Protein AF-E6MPJ9-F1 (afdb_monomer_lite)

Organism: NCBI:txid888832

Secondary structure (DSSP, 8-state):
--------SEEEETTEEEE-S-TTPPPEEGGGEEEEEEE--TT-SSEEEEEEEETTS-EEEEEEEGGGHHHHHHHHHHHHHTT--S-EEE---

Radius of gyration: 13.08 Å; chains: 1; bounding box: 35×32×34 Å

Foldseek 3Di:
DDDPPPDAQWDDDQQWIGGDQDPPDDIDGLVQFAEKEWEDDPPNVAWIWIWTAGVVGDTDITIHGNVPVVVVVVVVVSSVVNPRPHYHYYDYD

pLDDT: mean 83.07, std 16.5, range [31.47, 97.0]

Sequence (93 aa):
MLHNMKYGEFRTIPGVLIVHSFPKYKPILIHEITKVEYSIPPRSFGAFWFSIYTSNGNVVKFSIDLHKTAERERLERELRMNGYEGPFQYIPR

Structure (mmCIF, N/CA/C/O backbone):
data_AF-E6MPJ9-F1
#
_entry.id   AF-E6MPJ9-F1
#
loop_
_atom_site.group_PDB
_atom_site.id
_atom_site.type_symbol
_atom_site.label_atom_id
_atom_site.label_alt_id
_atom_site.label_comp_id
_atom_site.label_asym_id
_atom_site.label_entity_id
_atom_site.label_seq_id
_atom_site.pdbx_PDB_ins_code
_atom_site.Cartn_x
_atom_site.Cartn_y
_atom_site.Cartn_z
_atom_site.occupancy
_atom_site.B_iso_or_equiv
_atom_site.auth_seq_id
_atom_site.auth_comp_id
_atom_site.auth_asym_id
_atom_site.auth_atom_id
_atom_site.pdbx_PDB_model_num
ATOM 1 N N . MET A 1 1 ? 20.639 25.521 4.108 1.00 33.75 1 MET A N 1
ATOM 2 C CA . MET A 1 1 ? 20.832 24.186 3.503 1.00 33.75 1 MET A CA 1
ATOM 3 C C . MET A 1 1 ? 20.163 23.171 4.416 1.00 33.75 1 MET A C 1
ATOM 5 O O . MET A 1 1 ? 20.765 22.750 5.392 1.00 33.75 1 MET A O 1
ATOM 9 N N . LEU A 1 2 ? 18.875 22.898 4.198 1.00 32.34 2 LEU A N 1
ATOM 10 C CA . LEU A 1 2 ? 18.103 21.982 5.040 1.00 32.34 2 LEU A CA 1
ATOM 11 C C . LEU A 1 2 ? 18.230 20.558 4.500 1.00 32.34 2 LEU A C 1
ATOM 13 O O . LEU A 1 2 ? 18.176 20.328 3.296 1.00 32.34 2 LEU A O 1
ATOM 17 N N . HIS A 1 3 ? 18.479 19.658 5.441 1.00 31.47 3 HIS A N 1
ATOM 18 C CA . HIS A 1 3 ? 18.872 18.268 5.297 1.00 31.47 3 HIS A CA 1
ATOM 19 C C . HIS A 1 3 ? 18.240 17.505 4.130 1.00 31.47 3 HIS A C 1
ATOM 21 O O . HIS A 1 3 ? 17.031 17.312 4.036 1.00 31.47 3 HIS A O 1
ATOM 27 N N . ASN A 1 4 ? 19.148 16.957 3.330 1.00 35.91 4 ASN A N 1
ATOM 28 C CA . ASN A 1 4 ? 18.964 15.948 2.303 1.00 35.91 4 ASN A CA 1
ATOM 29 C C . ASN A 1 4 ? 18.630 14.579 2.946 1.00 35.91 4 ASN A C 1
ATOM 31 O O . ASN A 1 4 ? 19.362 13.603 2.788 1.00 35.91 4 ASN A O 1
ATOM 35 N N . MET A 1 5 ? 17.562 14.505 3.748 1.00 37.91 5 MET A N 1
ATOM 36 C CA . MET A 1 5 ? 17.017 13.221 4.183 1.00 37.91 5 MET A CA 1
ATOM 37 C C . MET A 1 5 ? 16.263 12.627 2.996 1.00 37.91 5 MET A C 1
ATOM 39 O O . MET A 1 5 ? 15.178 13.084 2.646 1.00 37.91 5 MET A O 1
ATOM 43 N N . LYS A 1 6 ? 16.873 11.617 2.365 1.00 41.56 6 LYS A N 1
ATOM 44 C CA . LYS A 1 6 ? 16.213 10.647 1.483 1.00 41.56 6 LYS A CA 1
ATOM 45 C C . LYS A 1 6 ? 15.037 10.017 2.239 1.00 41.56 6 LYS A C 1
ATOM 47 O O . LYS A 1 6 ? 15.173 8.941 2.813 1.00 41.56 6 LYS A O 1
ATOM 52 N N . TYR A 1 7 ? 13.892 10.681 2.284 1.00 47.03 7 TYR A N 1
ATOM 53 C CA . TYR A 1 7 ? 12.652 10.000 2.612 1.00 47.03 7 TYR A CA 1
ATOM 54 C C . TYR A 1 7 ? 12.328 9.128 1.399 1.00 47.03 7 TYR A C 1
ATOM 56 O O . TYR A 1 7 ? 12.357 9.609 0.264 1.00 47.03 7 TYR A O 1
ATOM 64 N N . GLY A 1 8 ? 12.131 7.826 1.616 1.00 59.50 8 GLY A N 1
ATOM 65 C CA . GLY A 1 8 ? 11.601 6.947 0.577 1.00 59.50 8 GLY A CA 1
ATOM 66 C C . GLY A 1 8 ? 10.264 7.483 0.055 1.00 59.50 8 GLY A C 1
ATOM 67 O O . GLY A 1 8 ? 9.715 8.453 0.568 1.00 59.50 8 GLY A O 1
ATOM 68 N N . GLU A 1 9 ? 9.696 6.836 -0.956 1.00 76.19 9 GLU A N 1
ATOM 69 C CA . GLU A 1 9 ? 8.397 7.231 -1.541 1.00 76.19 9 GLU A CA 1
ATOM 70 C C . GLU A 1 9 ? 7.253 7.244 -0.500 1.00 76.19 9 GLU A C 1
ATOM 72 O O . GLU A 1 9 ? 6.202 7.855 -0.698 1.00 76.19 9 GLU A O 1
ATOM 77 N N . PHE A 1 10 ? 7.476 6.593 0.644 1.00 86.31 10 PHE A N 1
ATOM 78 C CA . PHE A 1 10 ? 6.626 6.577 1.824 1.00 86.31 10 PHE A CA 1
ATOM 79 C C . PHE A 1 10 ? 7.473 6.422 3.101 1.00 86.31 10 PHE A C 1
ATOM 81 O O . PHE A 1 10 ? 8.647 6.043 3.055 1.00 86.31 10 PHE A O 1
ATOM 88 N N . ARG A 1 11 ? 6.843 6.663 4.249 1.00 86.56 11 ARG A N 1
ATOM 89 C CA . ARG A 1 11 ? 7.337 6.368 5.592 1.00 86.56 11 ARG A CA 1
ATOM 90 C C . ARG A 1 11 ? 6.214 5.734 6.402 1.00 86.56 11 ARG A C 1
ATOM 92 O O . ARG A 1 11 ? 5.104 6.261 6.421 1.00 86.56 11 ARG A O 1
ATOM 99 N N . THR A 1 12 ? 6.526 4.677 7.138 1.00 86.00 12 THR A N 1
ATOM 100 C CA . THR A 1 12 ?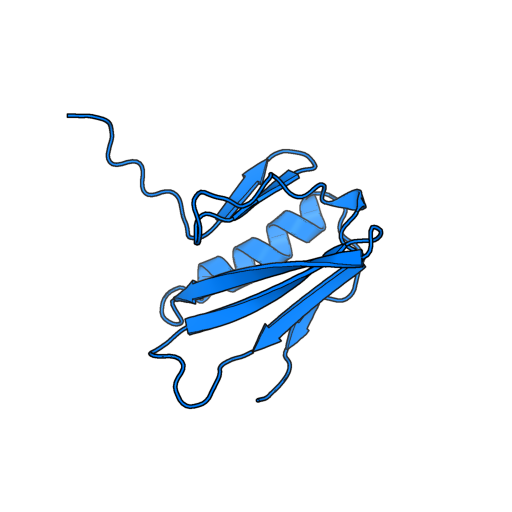 5.616 4.116 8.141 1.00 86.00 12 THR A CA 1
ATOM 101 C C . THR A 1 12 ? 6.109 4.499 9.535 1.00 86.00 12 THR A C 1
ATOM 103 O O . THR A 1 12 ? 7.304 4.442 9.829 1.00 86.00 12 THR A O 1
ATOM 106 N N . ILE A 1 13 ? 5.197 4.946 10.389 1.00 86.44 13 ILE A N 1
ATOM 107 C CA . ILE A 1 13 ? 5.397 5.110 11.836 1.00 86.44 13 ILE A CA 1
ATOM 108 C C . ILE A 1 13 ? 4.314 4.282 12.546 1.00 86.44 13 ILE A C 1
ATOM 110 O O . ILE A 1 13 ? 3.350 3.899 11.881 1.00 86.44 13 ILE A O 1
ATOM 114 N N . PRO A 1 14 ? 4.432 3.984 13.854 1.00 88.38 14 PRO A N 1
ATOM 115 C CA . PRO A 1 14 ? 3.455 3.149 14.551 1.00 88.38 14 PRO A CA 1
ATOM 116 C C . PRO A 1 14 ? 2.003 3.564 14.269 1.00 88.38 14 PRO A C 1
ATOM 118 O O . PRO A 1 14 ? 1.590 4.671 14.609 1.00 88.38 14 PRO A O 1
ATOM 121 N N . GLY A 1 15 ? 1.258 2.683 13.594 1.00 88.25 15 GLY A N 1
ATOM 122 C CA . GLY A 1 15 ? -0.155 2.873 13.243 1.00 88.25 15 GLY A CA 1
ATOM 123 C C . GLY A 1 15 ? -0.456 3.838 12.086 1.00 88.25 15 GLY A C 1
ATOM 124 O O . GLY A 1 15 ? -1.631 4.035 11.770 1.00 88.25 15 GLY A O 1
ATOM 125 N N . VAL A 1 16 ? 0.551 4.428 11.431 1.00 91.81 16 VAL A N 1
ATOM 126 C CA . VAL A 1 16 ? 0.355 5.461 10.399 1.00 91.81 16 VAL A CA 1
ATOM 127 C C . VAL A 1 16 ? 1.273 5.262 9.190 1.00 91.81 16 VAL A C 1
ATOM 129 O O . VAL A 1 16 ? 2.488 5.116 9.320 1.00 91.81 16 VAL A O 1
ATOM 132 N N . LEU A 1 17 ? 0.691 5.352 7.995 1.00 90.94 17 LEU A N 1
ATOM 133 C CA . LEU A 1 17 ? 1.393 5.422 6.716 1.00 90.94 17 LEU A CA 1
ATOM 134 C C . LEU A 1 17 ? 1.408 6.871 6.203 1.00 90.94 17 LEU A C 1
ATOM 136 O O . LEU A 1 17 ? 0.370 7.519 6.085 1.00 90.94 17 LEU A O 1
ATOM 140 N N . ILE A 1 18 ? 2.587 7.375 5.850 1.00 88.50 18 ILE A N 1
ATOM 141 C CA . ILE A 1 18 ? 2.791 8.690 5.236 1.00 88.50 18 ILE A CA 1
ATOM 142 C C . ILE A 1 18 ? 3.347 8.461 3.834 1.00 88.50 18 ILE A C 1
ATOM 144 O O . ILE A 1 18 ? 4.414 7.876 3.684 1.00 88.50 18 ILE A O 1
ATOM 148 N N . VAL A 1 19 ? 2.650 8.926 2.799 1.00 85.50 19 VAL A N 1
ATOM 149 C CA . VAL A 1 19 ? 3.101 8.805 1.403 1.00 85.50 19 VAL A CA 1
ATOM 150 C C . VAL A 1 19 ? 3.639 10.147 0.912 1.00 85.50 19 VAL A C 1
ATOM 152 O O . VAL A 1 19 ? 3.012 11.184 1.120 1.00 85.50 19 VAL A O 1
ATOM 155 N N . HIS A 1 20 ? 4.812 10.147 0.280 1.00 74.62 20 HIS A N 1
ATOM 156 C CA . HIS A 1 20 ? 5.541 11.371 -0.073 1.00 74.62 20 HIS A C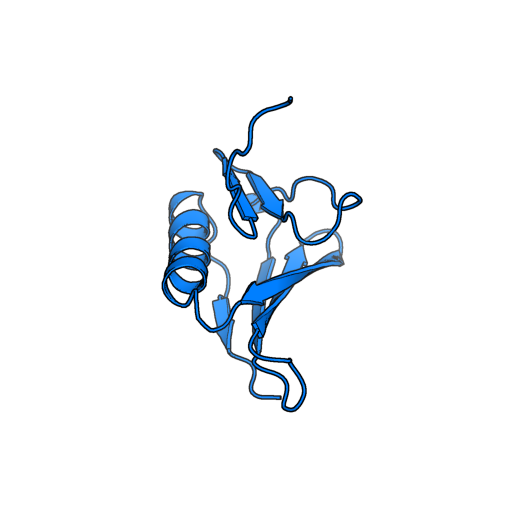A 1
ATOM 157 C C . HIS A 1 20 ? 5.296 11.849 -1.507 1.00 74.62 20 HIS A C 1
ATOM 159 O O . HIS A 1 20 ? 5.684 12.966 -1.842 1.00 74.62 20 HIS A O 1
ATOM 165 N N . SER A 1 21 ? 4.611 11.061 -2.343 1.00 61.59 21 SER A N 1
ATOM 166 C CA . SER A 1 21 ? 4.418 11.402 -3.758 1.00 61.59 21 SER A CA 1
ATOM 167 C C . SER A 1 21 ? 3.620 12.695 -3.984 1.00 61.59 21 SER A C 1
ATOM 169 O O . SER A 1 21 ? 3.710 13.265 -5.066 1.00 61.59 21 SER A O 1
ATOM 171 N N . PHE A 1 22 ? 2.868 13.197 -2.990 1.00 56.25 22 PHE A N 1
ATOM 172 C CA . PHE A 1 22 ? 2.208 14.502 -3.087 1.00 56.25 22 PHE A CA 1
ATOM 173 C C . PHE A 1 22 ? 2.152 15.231 -1.733 1.00 56.25 22 PHE A C 1
ATOM 175 O O . PHE A 1 22 ? 1.632 14.673 -0.766 1.00 56.25 22 PHE A O 1
ATOM 182 N N . PRO A 1 23 ? 2.553 16.517 -1.660 1.00 52.91 23 PRO A N 1
ATOM 183 C CA . PRO A 1 23 ? 2.587 17.297 -0.414 1.00 52.91 23 PRO A CA 1
ATOM 184 C C . PRO A 1 23 ? 1.208 17.559 0.222 1.00 52.91 23 PRO A C 1
ATOM 186 O O . PRO A 1 23 ? 1.128 18.149 1.293 1.00 52.91 23 PRO A O 1
ATOM 189 N N . LYS A 1 24 ? 0.112 17.144 -0.429 1.00 58.75 24 LYS A N 1
ATOM 190 C CA . LYS A 1 24 ? -1.269 17.331 0.042 1.00 58.75 24 LYS A CA 1
ATOM 191 C C . LYS A 1 24 ? -1.859 16.126 0.778 1.00 58.75 24 LYS A C 1
ATOM 193 O O . LYS A 1 24 ? -2.938 16.275 1.352 1.00 58.75 24 LYS A O 1
ATOM 198 N N . TYR A 1 25 ? -1.231 14.948 0.748 1.00 64.94 25 TYR A N 1
ATOM 199 C CA . TYR A 1 25 ? -1.846 13.777 1.374 1.00 64.94 25 TYR A CA 1
ATOM 200 C C . TYR A 1 25 ? -1.652 13.782 2.885 1.00 64.94 25 TYR A C 1
ATOM 202 O O . TYR A 1 25 ? -0.544 13.911 3.403 1.00 64.94 25 TYR A O 1
ATOM 210 N N . LYS A 1 26 ? -2.778 13.653 3.589 1.00 71.88 26 LYS A N 1
ATOM 211 C CA . LYS A 1 26 ? -2.801 13.475 5.036 1.00 71.88 26 LYS A CA 1
ATOM 212 C C . LYS A 1 26 ? -2.228 12.097 5.393 1.00 71.88 26 LYS A C 1
ATOM 214 O O . LYS A 1 26 ? -2.336 11.176 4.580 1.00 71.88 26 LYS A O 1
ATOM 219 N N . PRO A 1 27 ? -1.652 11.943 6.595 1.00 87.69 27 PRO A N 1
ATOM 220 C CA . PRO A 1 27 ? -1.277 10.632 7.104 1.00 87.69 27 PRO A CA 1
ATOM 221 C C . PRO A 1 27 ? -2.474 9.671 7.075 1.00 87.69 27 PRO A C 1
ATOM 223 O O . PRO A 1 27 ? -3.595 10.070 7.393 1.00 87.69 27 PRO A O 1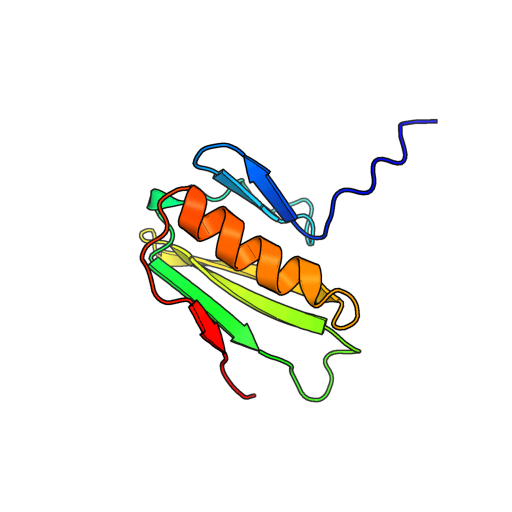
ATOM 226 N N . ILE A 1 28 ? -2.232 8.424 6.677 1.00 90.88 28 ILE A N 1
ATOM 227 C CA . ILE A 1 28 ? -3.239 7.365 6.578 1.00 90.88 28 ILE A CA 1
ATOM 228 C C . ILE A 1 28 ? -3.137 6.508 7.834 1.00 90.88 28 ILE A C 1
ATOM 230 O O . ILE A 1 28 ? -2.076 5.952 8.118 1.00 90.88 28 ILE A O 1
ATOM 234 N N . LEU A 1 29 ? -4.233 6.377 8.575 1.00 93.38 29 LEU A N 1
ATOM 235 C CA . LEU A 1 29 ? -4.301 5.462 9.708 1.00 93.38 29 LEU A CA 1
ATOM 236 C C . LEU A 1 29 ? -4.328 4.021 9.191 1.00 93.38 29 LEU A C 1
ATOM 238 O O . LEU A 1 29 ? -5.184 3.657 8.388 1.00 93.38 29 LEU A O 1
ATOM 242 N N . ILE A 1 30 ? -3.390 3.190 9.641 1.00 94.50 30 ILE A N 1
ATOM 243 C CA . ILE A 1 30 ? -3.216 1.831 9.105 1.00 94.50 30 ILE A CA 1
ATOM 244 C C . ILE A 1 30 ? -4.433 0.952 9.407 1.00 94.50 30 ILE A C 1
ATOM 246 O O . ILE A 1 30 ? -4.862 0.193 8.543 1.00 94.50 30 ILE A O 1
ATOM 250 N N . HIS A 1 31 ? -5.050 1.118 10.579 1.00 94.12 31 HIS A N 1
ATOM 251 C CA . HIS A 1 31 ? -6.275 0.402 10.950 1.00 94.12 31 HIS A CA 1
ATOM 252 C C . HIS A 1 31 ? -7.502 0.806 10.112 1.00 94.12 31 HIS A C 1
ATOM 254 O O . HIS A 1 31 ? -8.522 0.122 10.149 1.00 94.12 31 HIS A O 1
ATOM 260 N N . GLU A 1 32 ? -7.437 1.921 9.377 1.00 95.00 32 GLU A N 1
ATOM 261 C CA . GLU A 1 32 ? -8.486 2.313 8.434 1.00 95.00 32 GLU A CA 1
ATOM 262 C C . GLU A 1 32 ? -8.266 1.713 7.046 1.00 95.00 32 GLU A C 1
ATOM 264 O O . GLU A 1 32 ? -9.187 1.751 6.232 1.00 95.00 32 GLU A O 1
ATOM 269 N N . ILE A 1 33 ? -7.081 1.172 6.743 1.00 96.25 33 ILE A N 1
ATOM 270 C CA . ILE A 1 33 ? -6.791 0.592 5.431 1.00 96.25 33 ILE A CA 1
ATOM 271 C C . ILE A 1 33 ? -7.591 -0.700 5.275 1.00 96.25 33 ILE A C 1
ATOM 273 O O . ILE A 1 33 ? -7.429 -1.653 6.032 1.00 96.25 33 ILE A O 1
ATOM 277 N N . THR A 1 34 ? -8.428 -0.754 4.244 1.00 96.88 34 THR A N 1
ATOM 278 C CA . THR A 1 34 ? -9.249 -1.926 3.921 1.00 96.88 34 THR A CA 1
ATOM 279 C C . THR A 1 34 ? -8.605 -2.784 2.842 1.00 96.88 34 THR A C 1
ATOM 281 O O . THR A 1 34 ? -8.651 -4.010 2.914 1.00 96.88 34 THR A O 1
ATOM 284 N N . LYS A 1 35 ? -7.957 -2.162 1.851 1.00 96.75 35 LYS A N 1
ATOM 285 C CA . LYS A 1 35 ? -7.338 -2.845 0.708 1.00 96.75 35 LYS A CA 1
ATOM 286 C C . LYS A 1 35 ? -6.159 -2.043 0.165 1.00 96.75 35 LYS A C 1
ATOM 288 O O . LYS A 1 35 ? -6.239 -0.818 0.061 1.00 96.75 35 LYS A O 1
ATOM 293 N N . VAL A 1 36 ? -5.113 -2.743 -0.255 1.00 96.81 36 VAL A N 1
ATOM 294 C CA . VAL A 1 36 ? -4.014 -2.184 -1.041 1.00 96.81 36 VAL A CA 1
ATOM 295 C C . VAL A 1 36 ? -3.960 -2.883 -2.390 1.00 96.81 36 VAL A C 1
ATOM 297 O O . VAL A 1 36 ? -3.826 -4.102 -2.473 1.00 96.81 36 VAL A O 1
ATOM 300 N N . GLU A 1 37 ? -4.040 -2.102 -3.458 1.00 97.00 37 GLU A N 1
ATOM 301 C CA . GLU A 1 37 ? -3.820 -2.585 -4.819 1.00 97.00 37 GLU A CA 1
ATOM 302 C C . GLU A 1 37 ? -2.588 -1.920 -5.408 1.00 97.00 37 GLU A C 1
ATOM 304 O O . GLU A 1 37 ? -2.359 -0.728 -5.187 1.00 97.00 37 GLU A O 1
ATOM 309 N N . TYR A 1 38 ? -1.824 -2.667 -6.200 1.00 94.19 38 TYR A N 1
ATOM 310 C CA . TYR A 1 38 ? -0.728 -2.108 -6.975 1.00 94.19 38 TYR A CA 1
ATOM 311 C C . TYR A 1 38 ? -0.676 -2.654 -8.398 1.00 94.19 38 TYR A C 1
ATOM 313 O O . TYR A 1 38 ? -1.121 -3.762 -8.668 1.00 94.19 38 TYR A O 1
ATOM 321 N N . SER A 1 39 ? -0.153 -1.862 -9.330 1.00 93.31 39 SER A N 1
ATOM 322 C CA . SER A 1 39 ? -0.080 -2.207 -10.756 1.00 93.31 39 SER A CA 1
ATOM 323 C C . SER A 1 39 ? 1.170 -1.620 -11.406 1.00 93.31 39 SER A C 1
ATOM 325 O O . SER A 1 39 ? 1.787 -0.709 -10.851 1.00 93.31 39 SER A O 1
ATOM 327 N N . ILE A 1 40 ? 1.532 -2.115 -12.590 1.00 90.31 40 ILE A N 1
ATOM 328 C CA . ILE A 1 40 ? 2.582 -1.535 -13.437 1.00 90.31 40 ILE A CA 1
ATOM 329 C C . ILE A 1 40 ? 1.932 -1.141 -14.770 1.00 90.31 40 ILE A C 1
ATOM 331 O O . ILE A 1 40 ? 1.840 -1.972 -15.669 1.00 90.31 40 ILE A O 1
ATOM 335 N N . PRO A 1 41 ? 1.426 0.098 -14.912 1.00 83.44 41 PRO A N 1
ATOM 336 C CA . PRO A 1 41 ? 0.775 0.523 -16.148 1.00 83.44 41 PRO A CA 1
ATOM 337 C C . PRO A 1 41 ? 1.722 0.457 -17.368 1.00 83.44 41 PRO A C 1
ATOM 339 O O . PRO A 1 41 ? 2.909 0.766 -17.223 1.00 83.44 41 PRO A O 1
ATOM 342 N N . PRO A 1 42 ? 1.224 0.198 -18.594 1.00 74.38 42 PRO A N 1
ATOM 343 C CA . PRO A 1 42 ? 2.061 0.060 -19.798 1.00 74.38 42 PRO A CA 1
ATOM 344 C C . PRO A 1 42 ? 2.900 1.301 -20.158 1.00 74.38 42 PRO A C 1
ATOM 346 O O . PRO A 1 42 ? 3.924 1.193 -20.824 1.00 74.38 42 PRO A O 1
ATOM 349 N N . ARG A 1 43 ? 2.480 2.497 -19.721 1.00 71.19 43 ARG A N 1
ATOM 350 C CA . ARG A 1 43 ? 3.177 3.784 -19.941 1.00 71.19 43 ARG A CA 1
ATOM 351 C C . ARG A 1 43 ? 3.682 4.410 -18.635 1.00 71.19 43 ARG A C 1
ATOM 353 O O . ARG A 1 43 ? 3.751 5.626 -18.511 1.00 71.19 43 ARG A O 1
ATOM 360 N N . SER A 1 44 ? 3.981 3.585 -17.633 1.00 62.72 44 SER A N 1
ATOM 361 C CA . SER A 1 44 ? 4.252 4.022 -16.253 1.00 62.72 44 SER A CA 1
ATOM 362 C C . SER A 1 44 ? 5.627 4.647 -16.005 1.00 62.72 44 SER A C 1
ATOM 364 O O . SER A 1 44 ? 5.927 4.935 -14.850 1.00 62.72 44 SER A O 1
ATOM 366 N N . PHE A 1 45 ? 6.456 4.851 -17.038 1.00 67.31 45 PHE A N 1
ATOM 367 C CA . PHE A 1 45 ? 7.830 5.362 -16.906 1.00 67.31 45 PHE A CA 1
ATOM 368 C C . PHE A 1 45 ? 8.661 4.632 -15.838 1.00 67.31 45 PHE A C 1
ATOM 370 O O . PHE A 1 45 ? 9.532 5.229 -15.216 1.00 67.31 45 PHE A O 1
ATOM 377 N N . GLY A 1 46 ? 8.394 3.343 -15.611 1.00 79.19 46 GLY A N 1
ATOM 378 C CA . GLY A 1 46 ? 9.148 2.584 -14.627 1.00 79.19 46 GLY A CA 1
ATOM 379 C C . GLY A 1 46 ? 8.674 2.785 -13.182 1.00 79.19 46 GLY A C 1
ATOM 380 O O . GLY A 1 46 ? 9.508 3.025 -12.321 1.00 79.19 46 GLY A O 1
ATOM 381 N N . ALA A 1 47 ? 7.374 2.680 -12.876 1.00 86.25 47 ALA A N 1
ATOM 382 C CA . ALA A 1 47 ? 6.886 2.740 -11.492 1.00 86.25 47 ALA A CA 1
ATOM 383 C C . ALA A 1 47 ? 5.787 1.709 -11.163 1.00 86.25 47 ALA A C 1
ATOM 385 O O . ALA A 1 47 ? 4.916 1.412 -11.982 1.00 86.25 47 ALA A O 1
ATOM 386 N N . PHE A 1 48 ? 5.796 1.218 -9.923 1.00 89.38 48 PHE A N 1
ATOM 387 C CA . PHE A 1 48 ? 4.669 0.573 -9.257 1.00 89.38 48 PHE A CA 1
ATOM 388 C C . PHE A 1 48 ? 3.666 1.641 -8.812 1.00 89.38 48 PHE A C 1
ATOM 390 O O . PHE A 1 48 ? 4.012 2.548 -8.058 1.00 89.38 48 PHE A O 1
ATOM 397 N N . TRP A 1 49 ? 2.415 1.532 -9.241 1.00 89.69 49 TRP A N 1
ATOM 398 C CA . TRP A 1 49 ? 1.337 2.448 -8.869 1.00 89.69 49 TRP A CA 1
ATOM 399 C C . TRP A 1 49 ? 0.449 1.813 -7.815 1.00 89.69 49 TRP A C 1
ATOM 401 O O . TRP A 1 49 ? -0.149 0.777 -8.092 1.00 89.69 49 TRP A O 1
ATOM 411 N N . PHE A 1 50 ? 0.320 2.455 -6.657 1.00 92.69 50 PHE A N 1
ATOM 412 C CA . PHE A 1 50 ? -0.464 1.985 -5.518 1.00 92.69 50 PHE A CA 1
ATOM 413 C C . PHE A 1 50 ? -1.781 2.745 -5.380 1.00 92.69 50 PHE A C 1
ATOM 415 O O . PHE A 1 50 ? -1.861 3.949 -5.629 1.00 92.69 50 PHE A O 1
ATOM 422 N N . SER A 1 51 ? -2.812 2.032 -4.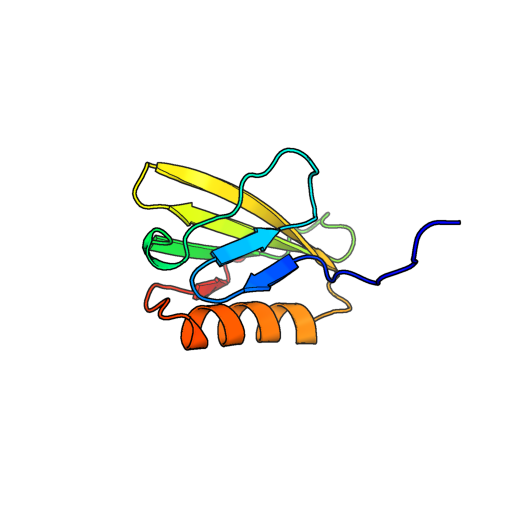935 1.00 93.44 51 SER A N 1
ATOM 423 C CA . SER A 1 51 ? -4.085 2.572 -4.461 1.00 93.44 51 SER A CA 1
ATOM 424 C C . SER A 1 51 ? -4.385 1.993 -3.077 1.00 93.44 51 SER A C 1
ATOM 426 O O . SER A 1 51 ? -4.560 0.784 -2.932 1.00 93.44 51 SER A O 1
ATOM 428 N N . ILE A 1 52 ? -4.426 2.862 -2.067 1.00 94.00 52 ILE A N 1
ATOM 429 C CA . ILE A 1 52 ? -4.753 2.537 -0.675 1.00 94.00 52 ILE A CA 1
ATOM 430 C C . ILE A 1 52 ? -6.207 2.920 -0.432 1.00 94.00 52 ILE A C 1
ATOM 432 O O . ILE A 1 52 ? -6.544 4.102 -0.466 1.00 94.00 52 ILE A O 1
ATOM 436 N N . TYR A 1 53 ? -7.055 1.925 -0.206 1.00 95.31 53 TYR A N 1
ATOM 437 C CA . TYR A 1 53 ? -8.470 2.104 0.097 1.00 95.31 53 TYR A CA 1
ATOM 438 C C . TYR A 1 53 ? -8.659 2.149 1.609 1.00 95.31 53 TYR A C 1
ATOM 440 O O . TYR A 1 53 ? -8.117 1.300 2.319 1.00 95.31 53 TYR A O 1
ATOM 448 N N . THR A 1 54 ? -9.438 3.110 2.096 1.00 94.12 54 THR A N 1
ATOM 449 C CA . THR A 1 54 ? -9.737 3.265 3.523 1.00 94.12 54 THR A CA 1
ATOM 450 C C . THR A 1 54 ? -11.222 3.061 3.824 1.00 94.12 54 THR A C 1
ATOM 452 O O . THR A 1 54 ? -12.081 3.205 2.953 1.00 94.12 54 THR A O 1
ATOM 455 N N . SER A 1 55 ? -11.546 2.726 5.072 1.00 94.44 55 SER A N 1
ATOM 456 C CA . SER A 1 55 ? -12.911 2.450 5.548 1.00 94.44 55 SER A CA 1
ATOM 457 C C . SER A 1 55 ? -13.857 3.648 5.422 1.00 94.44 55 SER A C 1
ATOM 459 O O . SER A 1 55 ? -15.057 3.471 5.238 1.00 94.44 55 SER A O 1
ATOM 461 N N . ASN A 1 56 ? -13.317 4.869 5.445 1.00 90.50 56 ASN A N 1
ATOM 462 C CA . ASN A 1 56 ? -14.054 6.114 5.210 1.00 90.50 56 ASN A CA 1
ATOM 463 C C . ASN A 1 56 ? -14.318 6.419 3.716 1.00 90.50 56 ASN A C 1
ATOM 465 O O . ASN A 1 56 ? -14.793 7.505 3.390 1.00 90.50 56 ASN A O 1
ATOM 469 N N . GLY A 1 57 ? -13.996 5.491 2.808 1.00 89.31 57 GLY A N 1
ATOM 470 C CA . GLY A 1 57 ? -14.243 5.617 1.369 1.00 89.31 57 GLY A CA 1
ATOM 471 C C . GLY A 1 57 ? -13.178 6.396 0.591 1.00 89.31 57 GLY A C 1
ATOM 472 O O . GLY A 1 57 ? -13.298 6.529 -0.627 1.00 89.31 57 GLY A O 1
ATOM 473 N N . ASN A 1 58 ? -12.124 6.894 1.249 1.00 90.19 58 ASN A N 1
ATOM 474 C CA . ASN A 1 58 ? -11.024 7.561 0.556 1.00 90.19 58 ASN A CA 1
ATOM 475 C C . ASN A 1 58 ? -10.121 6.560 -0.178 1.00 90.19 58 ASN A C 1
ATOM 477 O O . ASN A 1 58 ? -9.957 5.403 0.215 1.00 90.19 58 ASN A O 1
ATOM 481 N N . VAL A 1 59 ? -9.501 7.041 -1.258 1.00 91.50 59 VAL A N 1
ATOM 482 C CA . VAL A 1 59 ? -8.474 6.301 -1.994 1.00 91.50 59 VAL A CA 1
ATOM 483 C C . VAL A 1 59 ? -7.242 7.178 -2.132 1.00 91.50 59 VAL A C 1
ATOM 485 O O . VAL A 1 59 ? -7.275 8.197 -2.825 1.00 91.50 59 VAL A O 1
ATOM 488 N N . VAL A 1 60 ? -6.145 6.772 -1.496 1.00 89.31 60 VAL A N 1
ATOM 489 C CA . VAL A 1 60 ? -4.860 7.466 -1.616 1.00 89.31 60 VAL A CA 1
ATOM 490 C C . VAL A 1 60 ? -4.009 6.770 -2.664 1.00 89.31 60 VAL A C 1
ATOM 492 O O . VAL A 1 60 ? -3.774 5.565 -2.595 1.00 89.31 60 VAL A O 1
ATOM 495 N N . LYS A 1 61 ? -3.554 7.539 -3.653 1.00 88.62 61 LYS A N 1
ATOM 496 C CA . LYS A 1 61 ? -2.749 7.039 -4.767 1.00 88.62 61 LYS A CA 1
ATOM 497 C C . LYS A 1 61 ? -1.345 7.602 -4.696 1.00 88.62 61 LYS A C 1
ATOM 499 O O . LYS A 1 61 ? -1.165 8.803 -4.498 1.00 88.62 61 LYS A O 1
ATOM 504 N N . PHE A 1 62 ? -0.369 6.733 -4.897 1.00 87.94 62 PHE A N 1
ATOM 505 C CA . PHE A 1 62 ? 1.038 7.102 -4.937 1.00 87.94 62 PHE A CA 1
ATOM 506 C C . PHE A 1 62 ? 1.818 6.085 -5.769 1.00 87.94 62 PHE A C 1
ATOM 508 O O . PHE A 1 62 ? 1.274 5.049 -6.158 1.00 87.94 62 PHE A O 1
ATOM 515 N N . SER A 1 63 ? 3.073 6.384 -6.079 1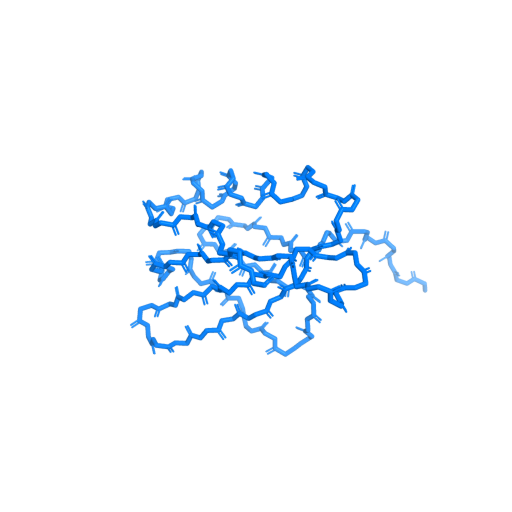.00 87.62 63 SER A N 1
ATOM 516 C CA . SER A 1 63 ? 3.908 5.518 -6.908 1.00 87.62 63 SER A CA 1
ATOM 517 C C . SER A 1 63 ? 5.258 5.268 -6.262 1.00 87.62 63 SER A C 1
ATOM 519 O O . SER A 1 63 ? 5.791 6.140 -5.583 1.00 87.62 63 SER A O 1
ATOM 521 N N . ILE A 1 64 ? 5.817 4.090 -6.516 1.00 87.44 64 ILE A N 1
ATOM 522 C CA . ILE A 1 64 ? 7.186 3.726 -6.161 1.00 87.44 64 ILE A CA 1
ATOM 523 C C . ILE A 1 64 ? 7.932 3.382 -7.443 1.00 87.44 64 ILE A C 1
ATOM 525 O O . ILE A 1 64 ? 7.428 2.612 -8.249 1.00 87.44 64 ILE A O 1
ATOM 529 N N . ASP A 1 65 ? 9.132 3.921 -7.626 1.00 84.62 65 ASP A N 1
ATOM 530 C CA . ASP A 1 65 ? 10.015 3.576 -8.747 1.00 84.62 65 ASP A CA 1
ATOM 531 C C . ASP A 1 65 ? 10.219 2.045 -8.870 1.00 84.62 65 ASP A C 1
ATOM 533 O O . ASP A 1 65 ? 10.458 1.354 -7.876 1.00 84.62 65 ASP A O 1
ATOM 537 N N . LEU A 1 66 ? 10.126 1.500 -10.088 1.00 83.06 66 LEU A N 1
ATOM 538 C CA . LEU A 1 66 ? 10.275 0.069 -10.383 1.00 83.06 66 LEU A CA 1
ATOM 539 C C . LEU A 1 66 ? 11.658 -0.465 -9.989 1.00 83.06 66 LEU A C 1
ATOM 541 O O . LEU A 1 66 ? 11.772 -1.606 -9.530 1.00 83.06 66 LEU A O 1
ATOM 545 N N . HIS A 1 67 ? 12.704 0.358 -10.089 1.00 82.75 67 HIS A N 1
ATOM 546 C CA . HIS A 1 67 ? 14.055 -0.008 -9.657 1.00 82.75 67 HIS A CA 1
ATOM 547 C C . HIS A 1 67 ? 14.161 -0.164 -8.134 1.00 82.75 67 HIS A C 1
ATOM 549 O O . HIS A 1 67 ? 15.103 -0.774 -7.629 1.00 82.75 67 HIS A O 1
ATOM 555 N N . LYS A 1 68 ? 13.167 0.324 -7.385 1.00 83.56 68 LYS A N 1
ATOM 556 C CA . LYS A 1 68 ? 13.062 0.199 -5.930 1.00 83.56 68 LYS A CA 1
ATOM 557 C C . LYS A 1 68 ? 12.124 -0.945 -5.531 1.00 83.56 68 LYS A C 1
ATOM 559 O O . LYS A 1 68 ? 11.263 -0.787 -4.669 1.00 83.56 68 LYS A O 1
ATOM 564 N N . THR A 1 69 ? 12.304 -2.133 -6.112 1.00 82.19 69 THR A N 1
ATOM 565 C CA . THR A 1 69 ? 11.488 -3.320 -5.768 1.00 82.19 69 THR A CA 1
ATOM 566 C C . THR A 1 69 ? 11.522 -3.637 -4.263 1.00 82.19 69 THR A C 1
ATOM 568 O O . THR A 1 69 ? 10.491 -3.972 -3.682 1.00 82.19 69 THR A O 1
ATOM 571 N N . ALA A 1 70 ? 12.663 -3.418 -3.600 1.00 85.62 70 ALA A N 1
ATOM 572 C CA . ALA A 1 70 ? 12.781 -3.556 -2.148 1.00 85.62 70 ALA A CA 1
ATOM 573 C C . ALA A 1 70 ? 11.864 -2.593 -1.365 1.00 85.62 70 ALA A C 1
ATOM 575 O O . ALA A 1 70 ? 11.379 -2.954 -0.298 1.00 85.62 70 ALA A O 1
ATOM 576 N N . GLU A 1 71 ? 11.572 -1.396 -1.888 1.00 87.06 71 GLU A N 1
ATOM 577 C CA . GLU A 1 71 ? 10.632 -0.456 -1.261 1.00 87.06 71 GLU A CA 1
ATOM 578 C C . GLU A 1 71 ? 9.184 -0.946 -1.383 1.00 87.06 71 GLU A C 1
ATOM 580 O O . GLU A 1 71 ? 8.410 -0.779 -0.443 1.00 87.06 71 GLU A O 1
ATOM 585 N N . ARG A 1 72 ? 8.822 -1.600 -2.499 1.00 89.69 72 ARG A N 1
ATOM 586 C CA . ARG A 1 72 ? 7.508 -2.253 -2.649 1.00 89.69 72 ARG A CA 1
ATOM 587 C C . ARG A 1 72 ? 7.318 -3.340 -1.596 1.00 89.69 72 ARG A C 1
ATOM 589 O O . ARG A 1 72 ? 6.278 -3.391 -0.949 1.00 89.69 72 ARG A O 1
ATOM 596 N N . GLU A 1 73 ? 8.320 -4.193 -1.415 1.00 91.12 73 GLU A N 1
ATOM 597 C CA . GLU A 1 73 ? 8.288 -5.253 -0.398 1.00 91.12 73 GLU A CA 1
ATOM 598 C C . GLU A 1 73 ? 8.341 -4.692 1.025 1.00 91.12 73 GLU A C 1
ATOM 600 O O . GLU A 1 73 ? 7.688 -5.223 1.925 1.00 91.12 73 GLU A O 1
ATOM 605 N N . ARG A 1 74 ? 9.087 -3.598 1.238 1.00 91.94 74 ARG A N 1
ATOM 606 C CA . ARG A 1 74 ? 9.125 -2.896 2.525 1.00 91.94 74 ARG A CA 1
ATOM 607 C C . ARG A 1 74 ? 7.752 -2.345 2.889 1.00 91.94 74 ARG A C 1
ATOM 609 O O . ARG A 1 74 ? 7.360 -2.484 4.040 1.00 91.94 74 ARG A O 1
ATOM 616 N N . LEU A 1 75 ? 7.020 -1.772 1.932 1.00 93.00 75 LEU A N 1
ATOM 617 C CA . LEU A 1 75 ? 5.682 -1.232 2.173 1.00 93.00 75 LEU A CA 1
ATOM 618 C C . LEU A 1 75 ? 4.741 -2.308 2.712 1.00 93.00 75 LEU A C 1
ATOM 620 O O . LEU A 1 75 ? 4.120 -2.109 3.752 1.00 93.00 75 LEU A O 1
ATOM 624 N N . GLU A 1 76 ? 4.653 -3.447 2.023 1.00 94.62 76 GLU A N 1
ATOM 625 C CA . GLU A 1 76 ? 3.797 -4.546 2.468 1.00 94.62 76 GLU A CA 1
ATOM 626 C C . GLU A 1 76 ? 4.201 -5.006 3.870 1.00 94.62 76 GLU A C 1
ATOM 628 O O . GLU A 1 76 ? 3.367 -5.054 4.773 1.00 94.62 76 GLU A O 1
ATOM 633 N N . ARG A 1 77 ? 5.495 -5.261 4.083 1.00 94.38 77 ARG A N 1
ATOM 634 C CA . ARG A 1 77 ? 6.024 -5.720 5.370 1.00 94.38 77 ARG A CA 1
ATOM 635 C C . ARG A 1 77 ? 5.720 -4.753 6.512 1.00 94.38 77 ARG A C 1
ATOM 637 O O . ARG A 1 77 ? 5.261 -5.191 7.563 1.00 94.38 77 ARG A O 1
ATOM 644 N N . GLU A 1 78 ? 5.975 -3.461 6.324 1.00 94.25 78 GLU A N 1
ATOM 645 C CA . GLU A 1 78 ? 5.732 -2.448 7.351 1.00 94.25 78 GLU A CA 1
ATOM 646 C C . GLU A 1 78 ? 4.240 -2.313 7.654 1.00 94.25 78 GLU A C 1
ATOM 648 O O . GLU A 1 78 ? 3.876 -2.226 8.824 1.00 94.25 78 GLU A O 1
ATOM 653 N N . LEU A 1 79 ? 3.363 -2.382 6.649 1.00 94.56 79 LEU A N 1
ATOM 654 C CA . LEU A 1 79 ? 1.920 -2.400 6.883 1.00 94.56 79 LEU A CA 1
ATOM 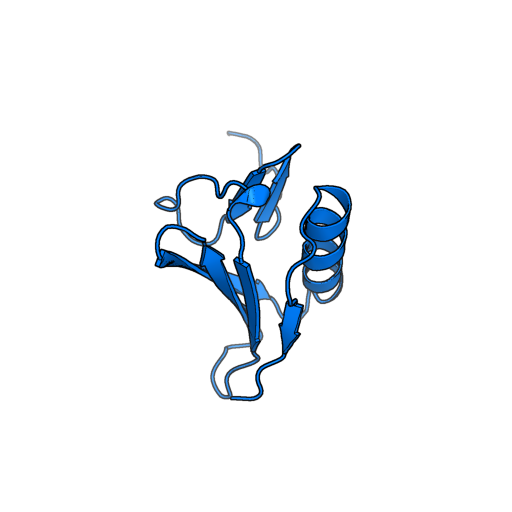655 C C . LEU A 1 79 ? 1.502 -3.618 7.719 1.00 94.56 79 LEU A C 1
ATOM 657 O O . LEU A 1 79 ? 0.800 -3.447 8.716 1.00 94.56 79 LEU A O 1
ATOM 661 N N . ARG A 1 80 ? 1.980 -4.825 7.377 1.00 94.81 80 ARG A N 1
ATOM 662 C CA . ARG A 1 80 ? 1.709 -6.051 8.154 1.00 94.81 80 ARG A CA 1
ATOM 663 C C . ARG A 1 80 ? 2.182 -5.922 9.602 1.00 94.81 80 ARG A C 1
ATOM 665 O O . ARG A 1 80 ? 1.420 -6.200 10.521 1.00 94.81 80 ARG A O 1
ATOM 672 N N . MET A 1 81 ? 3.410 -5.444 9.812 1.00 93.38 81 MET A N 1
ATOM 673 C CA . MET A 1 81 ? 3.976 -5.230 11.153 1.00 93.38 81 MET A CA 1
ATOM 674 C C . MET A 1 81 ? 3.190 -4.206 11.979 1.00 93.38 81 MET A C 1
ATOM 676 O O . MET A 1 81 ? 3.216 -4.259 13.204 1.00 93.38 81 MET A O 1
ATOM 680 N N . ASN A 1 82 ? 2.482 -3.288 11.320 1.00 92.06 82 ASN A N 1
ATOM 681 C CA . ASN A 1 82 ? 1.644 -2.280 11.960 1.00 92.06 82 ASN A CA 1
ATOM 682 C C . ASN A 1 82 ? 0.155 -2.675 12.030 1.00 92.06 82 ASN A C 1
ATOM 684 O O . ASN A 1 82 ? -0.691 -1.815 12.270 1.00 92.06 82 ASN A O 1
ATOM 688 N N . GLY A 1 83 ? -0.173 -3.958 11.838 1.00 91.00 83 GLY A N 1
ATOM 689 C CA . GLY A 1 83 ? -1.523 -4.490 12.049 1.00 91.00 83 GLY A CA 1
ATOM 690 C C . GLY A 1 83 ? -2.448 -4.420 10.833 1.00 91.00 83 GLY A C 1
ATOM 691 O O . GLY A 1 83 ? -3.654 -4.607 10.972 1.00 91.00 83 GLY A O 1
ATOM 692 N N . TYR A 1 84 ? -1.924 -4.159 9.632 1.00 95.19 84 TYR A N 1
ATOM 693 C CA . TYR A 1 84 ? -2.718 -4.296 8.415 1.00 95.19 84 TYR A CA 1
ATOM 694 C C . TYR A 1 84 ? -2.889 -5.771 8.029 1.00 95.19 84 TYR A C 1
ATOM 696 O O . TYR A 1 84 ? -1.957 -6.421 7.554 1.00 95.19 84 TYR A O 1
ATOM 704 N N . GLU A 1 85 ? -4.103 -6.296 8.149 1.00 93.44 85 GLU A N 1
ATOM 705 C CA . GLU A 1 85 ? -4.418 -7.689 7.792 1.00 93.44 85 GLU A CA 1
ATOM 706 C C . GLU A 1 85 ? -5.158 -7.823 6.453 1.00 93.44 85 GLU A C 1
ATOM 708 O O . GLU A 1 85 ? -5.351 -8.926 5.948 1.00 93.44 85 GLU A O 1
ATOM 713 N N . GLY A 1 86 ? -5.499 -6.706 5.807 1.00 94.06 86 GLY A N 1
ATOM 714 C CA . GLY A 1 86 ? -6.281 -6.707 4.573 1.00 94.06 86 GLY A CA 1
ATOM 715 C C . GLY A 1 86 ? -5.539 -7.215 3.322 1.00 94.06 86 GLY A C 1
ATOM 716 O O . GLY A 1 86 ? -4.353 -7.571 3.363 1.00 94.06 86 GLY A O 1
ATOM 717 N N . PRO A 1 87 ? -6.231 -7.256 2.170 1.00 96.69 87 PRO A N 1
ATOM 718 C CA . PRO A 1 87 ? -5.659 -7.745 0.922 1.00 96.69 87 PRO A CA 1
ATOM 719 C C . PRO A 1 87 ? -4.612 -6.793 0.334 1.00 96.69 87 PRO A C 1
ATOM 721 O O . PRO A 1 87 ? -4.886 -5.612 0.130 1.00 96.69 87 PRO A O 1
ATOM 724 N N . PHE A 1 88 ? -3.451 -7.338 -0.030 1.00 96.44 88 PHE A N 1
ATOM 725 C CA . PHE A 1 88 ? -2.384 -6.628 -0.737 1.00 96.44 88 PHE A CA 1
ATOM 726 C C . PHE A 1 88 ? -2.179 -7.289 -2.105 1.00 96.44 88 PHE A C 1
ATOM 728 O O . PHE A 1 88 ? -1.640 -8.390 -2.187 1.00 96.44 88 PHE A O 1
ATOM 735 N N . GLN A 1 89 ? -2.693 -6.681 -3.176 1.00 95.88 89 GLN A N 1
ATOM 736 C CA . GLN A 1 89 ? -2.894 -7.381 -4.452 1.00 95.88 89 GLN A CA 1
ATOM 737 C C . GLN A 1 89 ? -2.253 -6.666 -5.639 1.00 95.88 89 GLN A C 1
ATOM 739 O O . GLN A 1 89 ? -2.379 -5.451 -5.794 1.00 95.88 89 GLN A O 1
ATOM 744 N N . TYR A 1 90 ? -1.614 -7.448 -6.513 1.00 94.12 90 TYR A N 1
ATOM 745 C CA . TYR A 1 90 ? -1.199 -6.982 -7.831 1.00 94.12 90 TYR A CA 1
ATOM 746 C C . TYR A 1 90 ? -2.376 -7.046 -8.806 1.00 94.12 90 TYR A C 1
ATOM 748 O O . TYR A 1 90 ? -2.985 -8.101 -8.974 1.00 94.12 90 TYR A O 1
ATOM 756 N N . ILE A 1 91 ? -2.661 -5.934 -9.477 1.00 93.50 91 ILE A N 1
ATOM 757 C CA . ILE A 1 91 ? -3.680 -5.824 -10.516 1.00 93.50 91 ILE A CA 1
ATOM 758 C C . ILE A 1 91 ? -2.968 -5.570 -11.852 1.00 93.50 91 ILE A C 1
ATOM 760 O O . ILE A 1 91 ? -2.446 -4.467 -12.051 1.00 93.50 91 ILE A O 1
ATOM 764 N N . PRO A 1 92 ? -2.920 -6.549 -12.775 1.00 85.12 92 PRO A N 1
ATOM 765 C CA . PRO A 1 92 ? -2.380 -6.317 -14.111 1.00 85.12 92 PRO A CA 1
ATOM 766 C C . PRO A 1 92 ? -3.248 -5.282 -14.842 1.00 85.12 92 PRO A C 1
ATOM 768 O O . PRO A 1 92 ? -4.477 -5.352 -14.791 1.00 85.12 92 PRO A O 1
ATOM 771 N N . ARG A 1 93 ? -2.610 -4.296 -15.479 1.00 75.25 93 ARG A N 1
ATOM 772 C CA . ARG A 1 93 ? -3.262 -3.203 -16.212 1.00 75.25 93 ARG A CA 1
ATOM 773 C C . ARG A 1 93 ? -2.644 -3.007 -17.583 1.00 75.25 93 ARG A C 1
ATOM 775 O O . ARG A 1 93 ? -1.430 -3.268 -17.710 1.00 75.25 93 ARG A O 1
#